Protein AF-A0A067GWJ8-F1 (afdb_monomer_lite)

pLDDT: mean 74.29, std 19.1, range [36.97, 98.12]

Organism: Citrus sinensis (NCBI:txid2711)

Foldseek 3Di:
DDPQLLVCLLVLPQVSNVVVCVVPVCLQCDADPPWRHGSLLSNLLNVSVVNNVVSCVSPVVQQCDAIPVRAGSVLSNQQCDADPVRAHPLLVCVVVVVVVSNLVNVPRPNLVVCCPDPSSVVSVVVSCVVPPVPVVVVSD

Radius of gyration: 17.23 Å; chains: 1; bounding box: 34×27×49 Å

InterPro domains:
  IPR002110 Ankyrin repeat [PF12796] (80-136)
  IPR002110 Ankyrin repeat [SM00248] (35-64)
  IPR002110 Ankyrin repeat [SM00248] (85-115)
  IPR036770 Ankyrin repeat-containing domain superfamily [G3DSA:1.25.40.20] (1-140)
  IPR036770 Ankyrin repeat-containing domain superfamily [SSF48403] (6-136)

Structure (mmCIF, N/CA/C/O backbone):
data_AF-A0A067GWJ8-F1
#
_entry.id   AF-A0A067GWJ8-F1
#
loop_
_atom_site.group_PDB
_atom_site.id
_atom_site.type_symbol
_atom_site.label_atom_id
_atom_site.label_alt_id
_atom_site.label_comp_id
_atom_site.label_asym_id
_atom_site.label_entity_id
_atom_site.label_seq_id
_atom_site.pdbx_PDB_ins_code
_atom_site.Cartn_x
_atom_site.Cartn_y
_atom_site.Cartn_z
_atom_site.occupancy
_atom_site.B_iso_or_equiv
_atom_site.auth_seq_id
_atom_site.auth_comp_id
_atom_site.auth_asym_id
_atom_site.auth_atom_id
_atom_site.pdbx_PDB_model_num
ATOM 1 N N . MET A 1 1 ? -7.1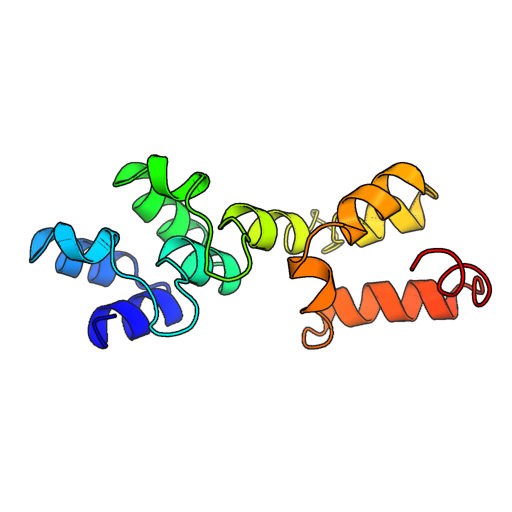13 8.191 12.368 1.00 90.25 1 MET A N 1
ATOM 2 C CA . MET A 1 1 ? -6.511 6.896 12.714 1.00 90.25 1 MET A CA 1
ATOM 3 C C . MET A 1 1 ? -5.953 6.972 14.120 1.00 90.25 1 MET A C 1
ATOM 5 O O . MET A 1 1 ? -5.390 8.004 14.468 1.00 90.25 1 MET A O 1
ATOM 9 N N . ASP A 1 2 ? -6.152 5.915 14.895 1.00 93.19 2 ASP A N 1
ATOM 10 C CA . ASP A 1 2 ? -5.528 5.664 16.186 1.00 93.19 2 ASP A CA 1
ATOM 11 C C . ASP A 1 2 ? -3.999 5.678 16.045 1.00 93.19 2 ASP A C 1
ATOM 13 O O . ASP A 1 2 ? -3.442 5.142 15.084 1.00 93.19 2 ASP A O 1
ATOM 17 N N . GLU A 1 3 ? -3.322 6.337 16.981 1.00 94.25 3 GLU A N 1
ATOM 18 C CA . GLU A 1 3 ? -1.873 6.541 16.925 1.00 94.25 3 GLU A CA 1
ATOM 19 C C . GLU A 1 3 ? -1.096 5.229 17.103 1.00 94.25 3 GLU A C 1
ATOM 21 O O . GLU A 1 3 ? -0.113 4.998 16.398 1.00 94.25 3 GLU A O 1
ATOM 26 N N . ARG A 1 4 ? -1.577 4.325 17.970 1.00 96.38 4 ARG A N 1
ATOM 27 C CA . ARG A 1 4 ? -0.953 3.014 18.207 1.00 96.38 4 ARG A CA 1
ATOM 28 C C . ARG A 1 4 ? -1.093 2.129 16.983 1.00 96.38 4 ARG A C 1
ATOM 30 O O . ARG A 1 4 ? -0.138 1.447 16.611 1.00 96.38 4 ARG A O 1
ATOM 37 N N . LEU A 1 5 ? -2.261 2.159 16.340 1.00 96.38 5 LEU A N 1
ATOM 38 C CA . LEU A 1 5 ? -2.471 1.468 15.073 1.00 96.38 5 LEU A CA 1
ATOM 39 C C . LEU A 1 5 ? -1.511 2.004 14.011 1.00 96.38 5 LEU A C 1
ATOM 41 O O . LEU A 1 5 ? -0.806 1.219 13.387 1.00 96.38 5 LEU A O 1
ATOM 45 N N . PHE A 1 6 ? -1.432 3.325 13.834 1.00 93.94 6 PHE A N 1
ATOM 46 C CA . PHE A 1 6 ? -0.549 3.917 12.830 1.00 93.94 6 PHE A CA 1
ATOM 47 C C . PHE A 1 6 ? 0.923 3.528 13.047 1.00 93.94 6 PHE A C 1
ATOM 49 O O . PHE A 1 6 ? 1.584 3.093 12.105 1.00 93.94 6 PHE A O 1
ATOM 56 N N . GLU A 1 7 ? 1.422 3.610 14.284 1.00 96.12 7 GLU A N 1
ATOM 57 C CA . GLU A 1 7 ? 2.790 3.202 14.628 1.00 96.12 7 GLU A CA 1
ATOM 58 C C . GLU A 1 7 ? 3.032 1.703 14.379 1.00 96.12 7 GLU A C 1
ATOM 60 O O . GLU A 1 7 ? 4.084 1.315 13.868 1.00 96.12 7 GLU A O 1
ATOM 65 N N . THR A 1 8 ? 2.044 0.863 14.690 1.00 97.25 8 THR A N 1
ATOM 66 C CA . THR A 1 8 ? 2.094 -0.588 14.456 1.00 97.25 8 THR A CA 1
ATOM 67 C C . THR A 1 8 ? 2.208 -0.913 12.970 1.00 97.25 8 THR A C 1
ATOM 69 O O . THR A 1 8 ? 3.070 -1.702 12.580 1.00 97.25 8 THR A O 1
ATOM 72 N N . ILE A 1 9 ? 1.390 -0.265 12.131 1.00 94.38 9 ILE A N 1
ATOM 73 C CA . ILE A 1 9 ? 1.439 -0.456 10.677 1.00 94.38 9 ILE A CA 1
ATOM 74 C C . ILE A 1 9 ? 2.764 0.048 10.103 1.00 94.38 9 ILE A C 1
ATOM 76 O O . ILE A 1 9 ? 3.352 -0.614 9.255 1.00 94.38 9 ILE A O 1
ATOM 80 N N . LEU A 1 10 ? 3.264 1.188 10.585 1.00 90.94 10 LEU A N 1
ATOM 81 C CA . LEU A 1 10 ? 4.539 1.748 10.140 1.00 90.94 10 LEU A CA 1
ATOM 82 C C . LEU A 1 10 ? 5.716 0.801 10.429 1.00 90.94 10 LEU A C 1
ATOM 84 O O . LEU A 1 10 ? 6.608 0.657 9.594 1.00 90.94 10 LEU A O 1
ATOM 88 N N . LYS A 1 11 ? 5.703 0.122 11.581 1.00 94.19 11 LYS A N 1
ATOM 89 C CA . LYS A 1 11 ? 6.736 -0.853 11.972 1.00 94.19 11 LYS A CA 1
ATOM 90 C C . LYS A 1 11 ? 6.564 -2.243 11.354 1.00 94.19 11 LYS A C 1
ATOM 92 O O . LYS A 1 11 ? 7.514 -3.017 11.405 1.00 94.19 11 LYS A O 1
ATOM 97 N N . GLY A 1 12 ? 5.388 -2.569 10.819 1.00 94.50 12 GLY A N 1
ATOM 98 C CA . GLY A 1 12 ? 5.088 -3.923 10.343 1.00 94.50 12 GLY A CA 1
ATOM 99 C C . GLY A 1 12 ? 4.873 -4.937 11.470 1.00 94.50 12 GLY A C 1
ATOM 100 O O . GLY A 1 12 ? 5.085 -6.129 11.271 1.00 94.50 12 GLY A O 1
ATOM 101 N N . ASP A 1 13 ? 4.497 -4.485 12.671 1.00 97.69 13 ASP A N 1
ATOM 102 C CA . ASP A 1 13 ? 4.380 -5.342 13.860 1.00 97.69 13 ASP A CA 1
ATOM 103 C C . ASP A 1 13 ? 3.060 -6.134 13.842 1.00 97.69 13 ASP A C 1
ATOM 105 O O . ASP A 1 13 ? 2.022 -5.687 14.337 1.00 97.69 13 ASP A O 1
ATOM 109 N N . VAL A 1 14 ? 3.102 -7.320 13.230 1.00 97.69 14 VAL A N 1
ATOM 110 C CA . VAL A 1 14 ? 1.945 -8.217 13.079 1.00 97.69 14 VAL A CA 1
ATOM 111 C C . VAL A 1 14 ? 1.354 -8.658 14.427 1.00 97.69 14 VAL A C 1
ATOM 113 O O . VAL A 1 14 ? 0.136 -8.541 14.588 1.00 97.69 14 VAL A O 1
ATOM 116 N N . PRO A 1 15 ? 2.141 -9.123 15.422 1.00 98.12 15 PRO A N 1
ATOM 117 C CA . PRO A 1 15 ? 1.586 -9.494 16.723 1.00 98.12 15 PRO A CA 1
ATOM 118 C C . PRO A 1 15 ? 0.829 -8.351 17.401 1.00 98.12 15 PRO A C 1
ATOM 120 O O . PRO A 1 15 ? -0.278 -8.560 17.903 1.00 98.12 15 PRO A O 1
ATOM 123 N N . ASN A 1 16 ? 1.392 -7.140 17.401 1.00 97.88 16 ASN A N 1
ATOM 124 C CA . ASN A 1 16 ? 0.724 -6.000 18.016 1.00 97.88 16 ASN A CA 1
ATOM 125 C C . ASN A 1 16 ? -0.526 -5.577 17.229 1.00 97.88 16 ASN A C 1
ATOM 127 O O . ASN A 1 16 ? -1.542 -5.243 17.833 1.00 97.88 16 ASN A O 1
ATOM 131 N N . PHE A 1 17 ? -0.493 -5.662 15.895 1.00 97.88 17 PHE A N 1
ATOM 132 C CA . PHE A 1 17 ? -1.663 -5.408 15.052 1.00 97.88 17 PHE A CA 1
ATOM 133 C C . PHE A 1 17 ? -2.825 -6.343 15.397 1.00 97.88 17 PHE A C 1
ATOM 135 O O . PHE A 1 17 ? -3.941 -5.877 15.620 1.00 97.88 17 PHE A O 1
ATOM 142 N N . LEU A 1 18 ? -2.561 -7.647 15.504 1.00 97.56 18 LEU A N 1
ATOM 143 C CA . LEU A 1 18 ? -3.581 -8.637 15.852 1.00 97.56 18 LEU A CA 1
ATOM 144 C C . LEU A 1 18 ? -4.144 -8.410 17.261 1.00 97.56 18 LEU A C 1
ATOM 146 O O . LEU A 1 18 ? -5.350 -8.549 17.458 1.00 97.56 18 LEU A O 1
ATOM 150 N N . ASN A 1 19 ? -3.304 -8.013 18.223 1.00 97.62 19 ASN A N 1
ATOM 151 C CA . ASN A 1 19 ? -3.769 -7.655 19.564 1.00 97.62 19 ASN A CA 1
ATOM 152 C C . ASN A 1 19 ? -4.717 -6.451 19.530 1.00 97.62 19 ASN A C 1
ATOM 154 O O . ASN A 1 19 ? -5.789 -6.509 20.127 1.00 97.62 19 ASN A O 1
ATOM 158 N N . LEU A 1 20 ? -4.365 -5.391 18.796 1.00 97.44 20 LEU A N 1
ATOM 159 C CA . LEU A 1 20 ? -5.215 -4.206 18.671 1.00 97.44 20 LEU A CA 1
ATOM 160 C C . LEU A 1 20 ? -6.555 -4.536 17.993 1.00 97.44 20 LEU A C 1
ATOM 162 O O . LEU A 1 20 ? -7.597 -4.075 18.447 1.00 97.44 20 LEU A O 1
ATOM 166 N N . VAL A 1 21 ? -6.551 -5.368 16.946 1.00 96.31 21 VAL A N 1
ATOM 167 C CA . VAL A 1 21 ? -7.788 -5.830 16.289 1.00 96.31 21 VAL A CA 1
ATOM 168 C C . VAL A 1 21 ? -8.646 -6.667 17.235 1.00 96.31 21 VAL A C 1
ATOM 170 O O . VAL A 1 21 ? -9.868 -6.558 17.221 1.00 96.31 21 VAL A O 1
ATOM 173 N N . HIS A 1 22 ? -8.024 -7.515 18.055 1.00 96.06 22 HIS A N 1
ATOM 174 C CA . HIS A 1 22 ? -8.746 -8.302 19.048 1.00 96.06 22 HIS A CA 1
ATOM 175 C C . HIS A 1 22 ? -9.377 -7.413 20.135 1.00 96.06 22 HIS A C 1
ATOM 177 O O . HIS A 1 22 ? -10.443 -7.743 20.654 1.00 96.06 22 HIS A O 1
ATOM 183 N N . GLU A 1 23 ? -8.732 -6.303 20.503 1.00 96.50 23 GLU A N 1
ATOM 184 C CA . GLU A 1 23 ? -9.300 -5.306 21.420 1.00 96.50 23 GLU A CA 1
ATOM 185 C C . GLU A 1 23 ? -10.483 -4.555 20.793 1.00 96.50 23 GLU A C 1
ATOM 187 O O . GLU A 1 23 ? -11.500 -4.353 21.460 1.00 96.50 23 GLU A O 1
ATOM 192 N N . ASP A 1 24 ? -10.364 -4.165 19.522 1.00 96.00 24 ASP A N 1
ATOM 193 C CA . ASP A 1 24 ? -11.416 -3.493 18.762 1.00 96.00 24 ASP A CA 1
ATOM 194 C C . ASP A 1 24 ? -11.327 -3.833 17.263 1.00 96.00 24 ASP A C 1
ATOM 196 O O . ASP A 1 24 ? -10.460 -3.363 16.526 1.00 96.00 24 ASP A O 1
ATOM 200 N N . GLU A 1 25 ? -12.276 -4.627 16.772 1.00 93.56 25 GLU A N 1
ATOM 201 C CA . GLU A 1 25 ? -12.317 -5.049 15.369 1.00 93.56 25 GLU A CA 1
ATOM 202 C C . GLU A 1 25 ? -12.563 -3.863 14.413 1.00 93.56 25 GLU A C 1
ATOM 204 O O . GLU A 1 25 ? -12.142 -3.876 13.251 1.00 93.56 25 GLU A O 1
ATOM 209 N N . ALA A 1 26 ? -13.201 -2.787 14.894 1.00 93.81 26 ALA A N 1
ATOM 210 C CA . ALA A 1 26 ? -13.515 -1.622 14.073 1.00 93.81 26 ALA A CA 1
ATOM 211 C C . ALA A 1 26 ? -12.261 -0.845 13.644 1.00 93.81 26 ALA A C 1
ATOM 213 O O . ALA A 1 26 ? -12.324 -0.082 12.670 1.00 93.81 26 ALA A O 1
ATOM 214 N N . ILE A 1 27 ? -11.110 -1.057 14.301 1.00 94.62 27 ILE A N 1
ATOM 215 C CA . ILE A 1 27 ? -9.872 -0.348 13.960 1.00 94.62 27 ILE A CA 1
ATOM 216 C C . ILE A 1 27 ? -9.393 -0.656 12.539 1.00 94.62 27 ILE A C 1
ATOM 218 O O . ILE A 1 27 ? -8.764 0.195 11.912 1.00 94.62 27 ILE A O 1
ATOM 222 N N . ILE A 1 28 ? -9.737 -1.835 12.003 1.00 93.62 28 ILE A N 1
ATOM 223 C CA . ILE A 1 28 ? -9.364 -2.268 10.647 1.00 93.62 28 ILE A CA 1
ATOM 224 C C . ILE A 1 28 ? -9.862 -1.276 9.591 1.00 93.62 28 ILE A C 1
ATOM 226 O O . ILE A 1 28 ? -9.199 -1.032 8.583 1.00 93.62 28 ILE A O 1
ATOM 230 N N . LYS A 1 29 ? -11.031 -0.672 9.829 1.00 93.19 29 LYS A N 1
ATOM 231 C CA . LYS A 1 29 ? -11.683 0.248 8.888 1.00 93.19 29 LYS A CA 1
ATOM 232 C C . LYS A 1 29 ? -11.198 1.688 9.026 1.00 93.19 29 LYS A C 1
ATOM 234 O O . LYS A 1 29 ? -11.691 2.567 8.319 1.00 93.19 29 LYS A O 1
ATOM 239 N N . GLN A 1 30 ? -10.259 1.957 9.930 1.00 94.19 30 GLN A N 1
ATOM 240 C CA . GLN A 1 30 ? -9.745 3.303 10.106 1.00 94.19 30 GLN A CA 1
ATOM 241 C C . GLN A 1 30 ? -8.900 3.744 8.915 1.00 94.19 30 GLN A C 1
ATOM 243 O O . GLN A 1 30 ? -8.133 2.984 8.321 1.00 94.19 30 GLN A O 1
ATOM 248 N N . THR A 1 31 ? -9.009 5.033 8.619 1.00 94.06 31 THR A N 1
ATOM 249 C CA . THR A 1 31 ? -8.231 5.694 7.583 1.00 94.06 31 THR A CA 1
ATOM 250 C C . THR A 1 31 ? -7.427 6.854 8.158 1.00 94.06 31 THR A C 1
ATOM 252 O O . THR A 1 31 ? -7.709 7.391 9.244 1.00 94.06 31 THR A O 1
ATOM 255 N N . VAL A 1 32 ? -6.369 7.221 7.441 1.00 90.12 32 VAL A N 1
ATOM 256 C CA . VAL A 1 32 ? -5.559 8.396 7.756 1.00 90.12 32 VAL A CA 1
ATOM 257 C C . VAL A 1 32 ? -6.359 9.657 7.403 1.00 90.12 32 VAL A C 1
ATOM 259 O O . VAL A 1 32 ? -6.759 9.812 6.245 1.00 90.12 32 VAL A O 1
ATOM 262 N N . PRO A 1 33 ? -6.576 10.584 8.356 1.00 88.38 33 PRO A N 1
ATOM 263 C CA . PRO A 1 33 ? -7.286 11.830 8.087 1.00 88.38 33 PRO A CA 1
ATOM 264 C C . PRO A 1 33 ? -6.638 12.625 6.945 1.00 88.38 33 PRO A C 1
ATOM 266 O O . PRO A 1 33 ? -5.418 12.761 6.893 1.00 88.38 33 PRO A O 1
ATOM 269 N N . GLY A 1 34 ? -7.457 13.145 6.030 1.00 88.69 34 GLY A N 1
ATOM 270 C CA . GLY A 1 34 ? -7.022 14.003 4.920 1.00 88.69 34 GLY A CA 1
ATOM 271 C C . GLY A 1 34 ? -6.428 13.286 3.702 1.00 88.69 34 GLY A C 1
ATOM 272 O O . GLY A 1 34 ? -6.155 13.948 2.707 1.00 88.69 34 GLY A O 1
ATOM 273 N N . SER A 1 35 ? -6.209 11.970 3.767 1.00 85.38 35 SER A N 1
ATOM 274 C CA . SER A 1 35 ? -5.862 11.169 2.579 1.00 85.38 35 SER A CA 1
ATOM 275 C C . SER A 1 35 ? -6.780 9.974 2.358 1.00 85.38 35 SER A C 1
ATOM 277 O O . SER A 1 35 ? -6.734 9.366 1.293 1.00 85.38 35 SER A O 1
ATOM 279 N N . SER A 1 36 ? -7.551 9.583 3.373 1.00 91.12 36 SER A N 1
ATOM 280 C CA . SER A 1 36 ? -8.326 8.343 3.407 1.00 91.12 36 SER A CA 1
ATOM 281 C C . SER A 1 36 ? -7.501 7.079 3.126 1.00 91.12 36 SER A C 1
ATOM 283 O O . SER A 1 36 ? -8.063 6.039 2.791 1.00 91.12 36 SER A O 1
ATOM 285 N N . ASN A 1 37 ? -6.173 7.120 3.314 1.00 87.69 37 ASN A N 1
ATOM 286 C CA . ASN A 1 37 ? -5.340 5.920 3.223 1.00 87.69 37 ASN A CA 1
ATOM 287 C C . ASN A 1 37 ? -5.791 4.911 4.279 1.00 87.69 37 ASN A C 1
ATOM 289 O O . ASN A 1 37 ? -5.780 5.198 5.478 1.00 87.69 37 ASN A O 1
ATOM 293 N N . THR A 1 38 ? -6.183 3.731 3.817 1.00 93.38 38 THR A N 1
ATOM 294 C CA . THR A 1 38 ? -6.500 2.589 4.678 1.00 93.38 38 THR A CA 1
ATOM 295 C C . THR A 1 38 ? -5.223 1.982 5.263 1.00 93.38 38 THR A C 1
ATOM 297 O O . THR A 1 38 ? -4.122 2.217 4.758 1.00 93.38 38 THR A O 1
ATOM 300 N N . ILE A 1 39 ? -5.352 1.136 6.287 1.00 94.38 39 ILE A N 1
ATOM 301 C CA . ILE A 1 39 ? -4.201 0.389 6.821 1.00 94.38 39 ILE A CA 1
ATOM 302 C C . ILE A 1 39 ? -3.523 -0.500 5.767 1.00 94.38 39 ILE A C 1
ATOM 304 O O . ILE A 1 39 ? -2.311 -0.679 5.820 1.00 94.38 39 ILE A O 1
ATOM 308 N N . LEU A 1 40 ? -4.269 -0.982 4.764 1.00 90.88 40 LEU A N 1
ATOM 309 C CA . LEU A 1 40 ? -3.707 -1.777 3.674 1.00 90.88 40 LEU A CA 1
ATOM 310 C C . LEU A 1 40 ? -2.869 -0.922 2.712 1.00 90.88 40 LEU A C 1
ATOM 312 O O . LEU A 1 40 ? -1.832 -1.391 2.248 1.00 90.88 40 LEU A O 1
ATOM 316 N N . HIS A 1 41 ? -3.258 0.335 2.453 1.00 87.19 41 HIS A N 1
ATOM 317 C CA . HIS A 1 41 ? -2.414 1.270 1.694 1.00 87.19 41 HIS A CA 1
ATOM 318 C C . HIS A 1 41 ? -1.069 1.475 2.392 1.00 87.19 41 HIS A C 1
ATOM 320 O O . HIS A 1 41 ? -0.026 1.458 1.746 1.00 87.19 41 HIS A O 1
ATOM 326 N N . LEU A 1 42 ? -1.094 1.664 3.715 1.00 87.88 42 LEU A N 1
ATOM 327 C CA . LEU A 1 42 ? 0.110 1.885 4.511 1.00 87.88 42 LEU A CA 1
ATOM 328 C C . LEU A 1 42 ? 0.986 0.628 4.575 1.00 87.88 42 LEU A C 1
ATOM 330 O O . LEU A 1 42 ? 2.173 0.718 4.283 1.00 87.88 42 LEU A O 1
ATOM 334 N N . ALA A 1 43 ? 0.412 -0.540 4.883 1.00 89.00 43 ALA A N 1
ATOM 335 C CA . ALA A 1 43 ? 1.151 -1.804 4.917 1.00 89.00 43 ALA A CA 1
ATOM 336 C C . ALA A 1 43 ? 1.795 -2.129 3.558 1.00 89.00 43 ALA A C 1
ATOM 338 O O . ALA A 1 43 ? 2.949 -2.540 3.513 1.00 89.00 43 ALA A O 1
ATOM 339 N N . SER A 1 44 ? 1.082 -1.865 2.455 1.00 81.75 44 SER A N 1
ATOM 340 C CA . SER A 1 44 ? 1.618 -2.036 1.096 1.00 81.75 44 SER A CA 1
ATOM 341 C C . SER A 1 44 ? 2.742 -1.044 0.796 1.00 81.75 44 SER A C 1
ATOM 343 O O . SER A 1 44 ? 3.768 -1.430 0.249 1.00 81.75 44 SER A O 1
ATOM 345 N N . ARG A 1 45 ? 2.574 0.230 1.175 1.00 80.25 45 ARG A N 1
ATOM 346 C CA . ARG A 1 45 ? 3.581 1.286 0.975 1.00 80.25 45 ARG A CA 1
ATOM 347 C C . ARG A 1 45 ? 4.876 1.022 1.737 1.00 80.25 45 ARG A C 1
ATOM 349 O O . ARG A 1 45 ? 5.936 1.400 1.262 1.00 80.25 45 ARG A O 1
ATOM 356 N N . TYR A 1 46 ? 4.778 0.433 2.922 1.00 78.75 46 TYR A N 1
ATOM 357 C CA . TYR A 1 46 ? 5.934 0.109 3.755 1.00 78.75 46 TYR A CA 1
ATOM 358 C C . TYR A 1 46 ? 6.449 -1.321 3.540 1.00 78.75 46 TYR A C 1
ATOM 360 O O . TYR A 1 46 ? 7.280 -1.778 4.316 1.00 78.75 46 TYR A O 1
ATOM 368 N N . GLU A 1 47 ? 5.973 -2.013 2.497 1.00 81.31 47 GLU A N 1
ATOM 369 C CA . GLU A 1 47 ? 6.432 -3.352 2.093 1.00 81.31 47 GLU A CA 1
ATOM 370 C C . GLU A 1 47 ? 6.272 -4.435 3.177 1.00 81.31 47 GLU A C 1
ATOM 372 O O . GLU A 1 47 ? 6.983 -5.441 3.200 1.00 81.31 47 GLU A O 1
ATOM 377 N N . HIS A 1 48 ? 5.291 -4.276 4.065 1.00 85.62 48 HIS A N 1
ATOM 378 C CA . HIS A 1 48 ? 5.008 -5.248 5.120 1.00 85.62 48 HIS A CA 1
ATOM 379 C C . HIS A 1 48 ? 4.090 -6.353 4.594 1.00 85.62 48 HIS A C 1
ATOM 381 O O . HIS A 1 48 ? 2.895 -6.370 4.889 1.00 85.62 48 HIS A O 1
ATOM 387 N N . GLU A 1 49 ? 4.643 -7.269 3.792 1.00 83.38 49 GLU A N 1
ATOM 388 C CA . GLU A 1 49 ? 3.895 -8.355 3.131 1.00 83.38 49 GLU A CA 1
ATOM 389 C C . GLU A 1 49 ? 3.066 -9.185 4.116 1.00 83.38 49 GLU A C 1
ATOM 391 O O . GLU A 1 49 ? 1.868 -9.374 3.915 1.00 83.38 49 GLU A O 1
ATOM 396 N N . GLU A 1 50 ? 3.684 -9.654 5.200 1.00 89.12 50 GLU A N 1
ATOM 397 C CA . GLU A 1 50 ? 3.007 -10.490 6.194 1.00 89.12 50 GLU A CA 1
ATOM 398 C C . GLU A 1 50 ? 1.824 -9.751 6.829 1.00 89.12 50 GLU A C 1
ATOM 400 O O . GLU A 1 50 ? 0.715 -10.279 6.900 1.00 89.12 50 GLU A O 1
ATOM 405 N N . LEU A 1 51 ? 2.029 -8.487 7.204 1.00 93.38 51 LEU A N 1
ATOM 406 C CA . LEU A 1 51 ? 0.981 -7.639 7.759 1.00 93.38 51 LEU A CA 1
ATOM 407 C C . LEU A 1 51 ? -0.142 -7.384 6.752 1.00 93.38 51 LEU A C 1
ATOM 409 O O . LEU A 1 51 ? -1.315 -7.465 7.110 1.00 93.38 51 LEU A O 1
ATOM 413 N N . ALA A 1 52 ? 0.192 -7.102 5.492 1.00 89.56 52 ALA A N 1
ATOM 414 C CA . ALA A 1 52 ? -0.794 -6.915 4.435 1.00 89.56 52 ALA A CA 1
ATOM 415 C C . ALA A 1 52 ? -1.641 -8.182 4.235 1.00 89.56 52 ALA A C 1
ATOM 417 O O . ALA A 1 52 ? -2.864 -8.092 4.115 1.00 89.56 52 ALA A O 1
ATOM 418 N N . LEU A 1 53 ? -1.019 -9.365 4.265 1.00 87.69 53 LEU A N 1
ATOM 419 C CA . LEU A 1 53 ? -1.728 -10.642 4.189 1.00 87.69 53 LEU A CA 1
ATOM 420 C C . LEU A 1 53 ? -2.647 -10.863 5.395 1.00 87.69 53 LEU A C 1
ATOM 422 O O . LEU A 1 53 ? -3.777 -11.312 5.205 1.00 87.69 53 LEU A O 1
ATOM 426 N N . GLU A 1 54 ? -2.217 -10.528 6.613 1.00 94.94 54 GLU A N 1
ATOM 427 C CA . GLU A 1 54 ? -3.081 -10.615 7.798 1.00 94.94 54 GLU A CA 1
ATOM 428 C C . GLU A 1 54 ? -4.265 -9.642 7.728 1.00 94.94 54 GLU A C 1
ATOM 430 O O . GLU A 1 54 ? -5.404 -10.038 7.981 1.00 94.94 54 GLU A O 1
ATOM 435 N N . ILE A 1 55 ? -4.043 -8.399 7.288 1.00 93.12 55 ILE A N 1
ATOM 436 C CA . ILE A 1 55 ? -5.123 -7.426 7.053 1.00 93.12 55 ILE A CA 1
ATOM 437 C C . ILE A 1 55 ? -6.142 -7.986 6.052 1.00 93.12 55 ILE A C 1
ATOM 439 O O . ILE A 1 55 ? -7.348 -7.894 6.278 1.00 93.12 55 ILE A O 1
ATOM 443 N N . LEU A 1 56 ? -5.675 -8.604 4.966 1.00 89.88 56 LEU A N 1
ATOM 444 C CA . LEU A 1 56 ? -6.538 -9.176 3.931 1.00 89.88 56 LEU A CA 1
ATOM 445 C C . LEU A 1 56 ? -7.308 -10.411 4.386 1.00 89.88 56 LEU A C 1
ATOM 447 O O . LEU A 1 56 ? -8.443 -10.601 3.955 1.00 89.88 56 LEU A O 1
ATOM 451 N N . LYS A 1 57 ? -6.722 -11.243 5.252 1.00 92.12 57 LYS A N 1
ATOM 452 C CA . LYS A 1 57 ? -7.442 -12.371 5.862 1.00 92.12 57 LYS A CA 1
ATOM 453 C C . LYS A 1 57 ? -8.621 -11.886 6.699 1.00 92.12 57 LYS A C 1
ATOM 455 O O . LYS A 1 57 ? -9.659 -12.542 6.709 1.00 92.12 57 LYS A O 1
ATOM 460 N N . LEU A 1 58 ? -8.453 -10.758 7.386 1.00 94.12 58 LEU A N 1
ATOM 461 C CA . LEU A 1 58 ? -9.479 -10.174 8.245 1.00 94.12 58 LEU A CA 1
ATOM 462 C C . LEU A 1 58 ? -10.516 -9.362 7.455 1.00 94.12 58 LEU A C 1
ATOM 464 O O . LEU A 1 58 ? -11.685 -9.357 7.825 1.00 94.12 58 LEU A O 1
ATOM 468 N N . CYS A 1 59 ? -10.108 -8.680 6.380 1.00 91.62 59 CYS A N 1
ATOM 469 C CA . CYS A 1 59 ? -10.970 -7.750 5.643 1.00 91.62 59 CYS A CA 1
ATOM 470 C C . CYS A 1 59 ? -10.619 -7.697 4.138 1.00 91.62 59 CYS A C 1
ATOM 472 O O . CYS A 1 59 ? -9.969 -6.750 3.672 1.00 91.62 59 CYS A O 1
ATOM 474 N N . PRO A 1 60 ? -11.030 -8.707 3.345 1.00 88.00 60 PRO A N 1
ATOM 475 C CA . PRO A 1 60 ? -10.696 -8.800 1.922 1.00 88.00 60 PRO A CA 1
ATOM 476 C C . PRO A 1 60 ? -11.228 -7.633 1.079 1.00 88.00 60 PRO A C 1
ATOM 478 O O . PRO A 1 60 ? -10.614 -7.254 0.079 1.00 88.00 60 PRO A O 1
ATOM 481 N N . GLU A 1 61 ? -12.363 -7.042 1.466 1.00 87.44 61 GLU A N 1
ATOM 482 C CA . GLU A 1 61 ? -12.992 -5.928 0.749 1.00 87.44 61 GLU A CA 1
ATOM 483 C C . GLU A 1 61 ? -12.107 -4.677 0.671 1.00 87.44 61 GLU A C 1
ATOM 485 O O . GLU A 1 61 ? -12.294 -3.842 -0.218 1.00 87.44 61 GLU A O 1
ATOM 490 N N . MET A 1 62 ? -11.102 -4.559 1.547 1.00 85.12 62 MET A N 1
ATOM 491 C CA . MET A 1 62 ? -10.166 -3.437 1.542 1.00 85.12 62 MET A CA 1
ATOM 492 C C . MET A 1 62 ? -9.332 -3.353 0.266 1.00 85.12 62 MET A C 1
ATOM 494 O O . MET A 1 62 ? -8.860 -2.264 -0.048 1.00 85.12 62 MET A O 1
ATOM 498 N N . LEU A 1 63 ? -9.185 -4.445 -0.493 1.00 79.69 63 LEU A N 1
ATOM 499 C CA . LEU A 1 63 ? -8.482 -4.445 -1.783 1.00 79.69 63 LEU A CA 1
ATOM 500 C C . LEU A 1 63 ? -9.060 -3.441 -2.776 1.00 79.69 63 LEU A C 1
ATOM 502 O O . LEU A 1 63 ? -8.319 -2.843 -3.547 1.00 79.69 63 LEU A O 1
ATOM 506 N N . ALA A 1 64 ? -10.380 -3.270 -2.761 1.00 81.31 64 ALA A N 1
ATOM 507 C CA . ALA A 1 64 ? -11.083 -2.404 -3.696 1.00 81.31 64 ALA A CA 1
ATOM 508 C C . ALA A 1 64 ? -11.394 -1.023 -3.105 1.00 81.31 64 ALA A C 1
ATOM 510 O O . ALA A 1 64 ? -12.076 -0.238 -3.756 1.00 81.31 64 ALA A O 1
ATOM 511 N N . ALA A 1 65 ? -10.953 -0.732 -1.877 1.00 84.56 65 ALA A N 1
ATOM 512 C CA . ALA A 1 65 ? -11.284 0.508 -1.186 1.00 84.56 65 ALA A CA 1
ATOM 513 C C . ALA A 1 65 ? -10.368 1.649 -1.661 1.00 84.56 65 ALA A C 1
ATOM 515 O O . ALA A 1 65 ? -9.181 1.623 -1.330 1.00 84.56 65 ALA A O 1
ATOM 516 N N . PRO A 1 66 ? -10.881 2.652 -2.400 1.00 84.19 66 PRO A N 1
ATOM 517 C CA . PRO A 1 66 ? -10.059 3.758 -2.861 1.00 84.19 66 PRO A CA 1
ATOM 518 C C . PRO A 1 66 ? -9.781 4.770 -1.740 1.00 84.19 66 PRO A C 1
ATOM 520 O O . PRO A 1 66 ? -10.615 4.972 -0.853 1.00 84.19 66 PRO A O 1
ATOM 523 N N . ASN A 1 67 ? -8.634 5.444 -1.809 1.00 82.00 67 ASN A N 1
ATOM 524 C CA . ASN A 1 67 ? -8.337 6.630 -1.001 1.00 82.00 67 ASN A CA 1
ATOM 525 C C . ASN A 1 67 ? -8.887 7.925 -1.656 1.00 82.00 67 ASN A C 1
ATOM 527 O O . ASN A 1 67 ? -9.549 7.876 -2.694 1.00 82.00 67 ASN A O 1
ATOM 531 N N . ASP A 1 68 ? -8.590 9.104 -1.089 1.00 83.94 68 ASP A N 1
ATOM 532 C CA . ASP A 1 68 ? -9.080 10.396 -1.621 1.00 83.94 68 ASP A CA 1
ATOM 533 C C . ASP A 1 68 ? -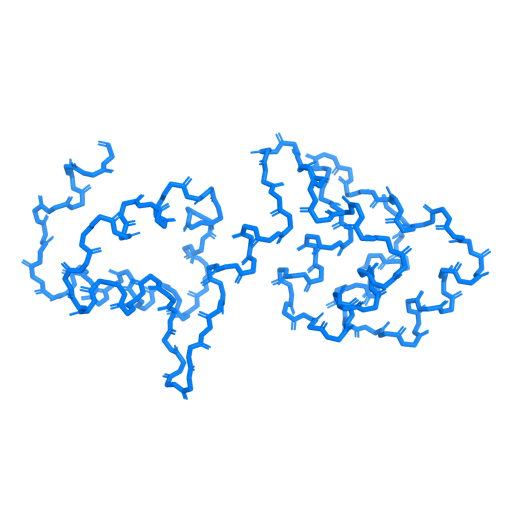8.525 10.731 -3.021 1.00 83.94 68 ASP A C 1
ATOM 535 O O . ASP A 1 68 ? -9.070 11.580 -3.728 1.00 83.94 68 ASP A O 1
ATOM 539 N N . LYS A 1 69 ? -7.440 10.067 -3.436 1.00 78.31 69 LYS A N 1
ATOM 540 C CA . LYS A 1 69 ? -6.850 10.165 -4.778 1.00 78.31 69 LYS A CA 1
ATOM 541 C C . LYS A 1 69 ? -7.383 9.105 -5.744 1.00 78.31 69 LYS A C 1
ATOM 543 O O . LYS A 1 69 ? -6.890 9.022 -6.866 1.00 78.31 69 LYS A O 1
ATOM 548 N N . PHE A 1 70 ? -8.374 8.316 -5.331 1.00 78.69 70 PHE A N 1
ATOM 549 C CA . PHE A 1 70 ? -8.894 7.164 -6.070 1.00 78.69 70 PHE A CA 1
ATOM 550 C C . PHE A 1 70 ? -7.869 6.040 -6.293 1.00 78.69 70 PHE A C 1
ATOM 552 O O . PHE A 1 70 ? -8.080 5.184 -7.149 1.00 78.69 70 PHE A O 1
ATOM 559 N N . GLU A 1 71 ? -6.780 6.019 -5.522 1.00 75.75 71 GLU A N 1
ATOM 560 C CA . GLU A 1 71 ? -5.810 4.922 -5.534 1.00 75.75 71 GLU A CA 1
ATOM 561 C C . GLU A 1 71 ? -6.372 3.752 -4.731 1.00 75.75 71 GLU A C 1
ATOM 563 O O . GLU A 1 71 ? -6.936 3.957 -3.655 1.00 75.75 71 GLU A O 1
ATOM 568 N N . THR A 1 72 ? -6.202 2.534 -5.236 1.00 81.88 72 THR A N 1
ATOM 569 C CA . THR A 1 72 ? -6.445 1.304 -4.476 1.00 81.88 72 THR A CA 1
ATOM 570 C C . THR A 1 72 ? -5.155 0.839 -3.790 1.00 81.88 72 THR A C 1
ATOM 572 O O . THR A 1 72 ? -4.057 1.115 -4.288 1.00 81.88 72 THR A O 1
ATOM 575 N N . PRO A 1 73 ? -5.223 0.078 -2.679 1.00 76.06 73 PRO A N 1
ATOM 576 C CA . PRO A 1 73 ? -4.022 -0.400 -1.992 1.00 76.06 73 PRO A CA 1
ATOM 577 C C . PRO A 1 73 ? -3.079 -1.209 -2.892 1.00 76.06 73 PRO A C 1
ATOM 579 O O . PRO A 1 73 ? -1.859 -1.138 -2.746 1.00 76.06 73 PRO A O 1
ATOM 582 N N . THR A 1 74 ? -3.635 -1.938 -3.864 1.00 69.44 74 THR A N 1
ATOM 583 C CA . THR A 1 74 ? -2.876 -2.723 -4.843 1.00 69.44 74 THR A CA 1
ATOM 584 C C . THR A 1 74 ? -2.122 -1.873 -5.859 1.00 69.44 74 THR A C 1
ATOM 586 O O . THR A 1 74 ? -1.082 -2.316 -6.342 1.00 69.44 74 THR A O 1
ATOM 589 N N . ASP A 1 75 ? -2.573 -0.650 -6.151 1.00 67.38 75 ASP A N 1
ATOM 590 C CA . ASP A 1 75 ? -1.883 0.235 -7.101 1.00 67.38 75 ASP A CA 1
ATOM 591 C C . ASP A 1 75 ? -0.491 0.629 -6.591 1.00 67.38 75 ASP A C 1
ATOM 593 O O . ASP A 1 75 ? 0.436 0.826 -7.379 1.00 67.38 75 ASP A O 1
ATOM 597 N N . SER A 1 76 ? -0.315 0.695 -5.266 1.00 59.53 76 SER A N 1
ATOM 598 C CA . SER A 1 76 ? 0.998 0.881 -4.641 1.00 59.53 76 SER A CA 1
ATOM 599 C C . SER A 1 76 ? 1.843 -0.393 -4.722 1.00 59.53 76 SER A C 1
ATOM 601 O O . SER A 1 76 ? 3.036 -0.321 -4.977 1.00 59.53 76 SER A O 1
ATOM 603 N N . TRP A 1 77 ? 1.252 -1.575 -4.542 1.00 60.12 77 TRP A N 1
ATOM 604 C CA . TRP A 1 77 ? 1.995 -2.841 -4.572 1.00 60.12 77 TRP A CA 1
ATOM 605 C C . TRP A 1 77 ? 2.569 -3.154 -5.961 1.00 60.12 77 TRP A C 1
ATOM 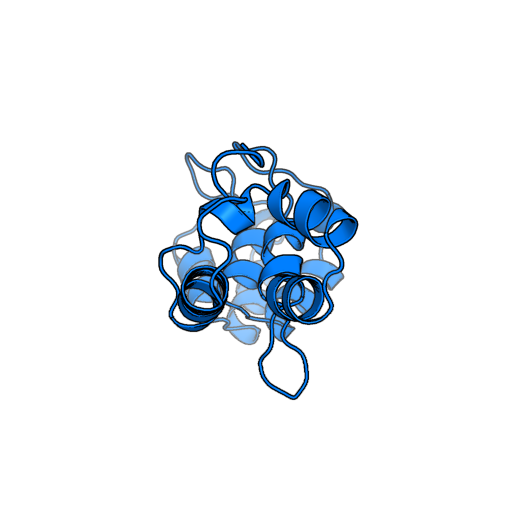607 O O . TRP A 1 77 ? 3.727 -3.545 -6.088 1.00 60.12 77 TRP A O 1
ATOM 617 N N . VAL A 1 78 ? 1.778 -2.949 -7.021 1.00 57.03 78 VAL A N 1
ATOM 618 C CA . VAL A 1 78 ? 2.149 -3.293 -8.409 1.00 57.03 78 VAL A CA 1
ATOM 619 C C . VAL A 1 78 ? 3.437 -2.596 -8.859 1.00 57.03 78 VAL A C 1
ATOM 621 O O . VAL A 1 78 ? 4.236 -3.189 -9.585 1.00 57.03 78 VAL A O 1
ATOM 624 N N . VAL A 1 79 ? 3.665 -1.361 -8.412 1.00 56.72 79 VAL A N 1
ATOM 625 C CA . VAL A 1 79 ? 4.849 -0.576 -8.790 1.00 56.72 79 VAL A CA 1
ATOM 626 C C . VAL A 1 79 ? 6.112 -0.991 -8.028 1.00 56.72 79 VAL A C 1
ATOM 628 O O . VAL A 1 79 ? 7.203 -0.916 -8.594 1.00 56.72 79 VAL A O 1
ATOM 631 N N . HIS A 1 80 ? 5.971 -1.492 -6.795 1.00 55.03 80 HIS A N 1
ATOM 632 C CA . HIS A 1 80 ? 7.083 -1.960 -5.954 1.00 55.03 80 HIS A CA 1
ATOM 633 C C . HIS A 1 80 ? 7.438 -3.437 -6.168 1.00 55.03 80 HIS A C 1
ATOM 635 O O . HIS A 1 80 ? 8.468 -3.895 -5.678 1.00 55.03 80 HIS A O 1
ATOM 641 N N . MET A 1 81 ? 6.642 -4.197 -6.927 1.00 59.62 81 MET A N 1
ATOM 642 C CA . MET A 1 81 ? 6.989 -5.580 -7.257 1.00 59.62 81 MET A CA 1
ATOM 643 C C . MET A 1 81 ? 8.296 -5.640 -8.049 1.00 59.62 81 MET A C 1
ATOM 645 O O . MET A 1 81 ? 8.354 -5.268 -9.225 1.00 59.62 81 MET A O 1
ATOM 649 N N . MET A 1 82 ? 9.332 -6.175 -7.402 1.00 62.66 82 MET A N 1
ATOM 650 C CA . MET A 1 82 ? 10.617 -6.452 -8.023 1.00 62.66 82 MET A CA 1
ATOM 651 C C . MET A 1 82 ? 10.765 -7.939 -8.339 1.00 62.66 82 MET A C 1
ATOM 653 O O . MET A 1 82 ? 10.337 -8.812 -7.582 1.00 62.66 82 MET A O 1
ATOM 657 N N . ASN A 1 83 ? 11.402 -8.256 -9.461 1.00 58.94 83 ASN A N 1
ATOM 658 C CA . ASN A 1 83 ? 11.787 -9.632 -9.751 1.00 58.94 83 ASN A CA 1
ATOM 659 C C . ASN A 1 83 ? 13.029 -10.052 -8.929 1.00 58.94 83 ASN A C 1
ATOM 661 O O . ASN A 1 83 ? 13.582 -9.285 -8.142 1.00 58.94 83 ASN A O 1
ATOM 665 N N . ARG A 1 84 ? 13.526 -11.280 -9.137 1.00 65.50 84 ARG A N 1
ATOM 666 C CA . ARG A 1 84 ? 14.725 -11.799 -8.438 1.00 65.50 84 ARG A CA 1
ATOM 667 C C . ARG A 1 84 ? 16.004 -10.982 -8.670 1.00 65.50 84 ARG A C 1
ATOM 669 O O . ARG A 1 84 ? 16.951 -11.128 -7.904 1.00 65.50 84 ARG A O 1
ATOM 676 N N . ASN A 1 85 ? 16.022 -10.136 -9.694 1.00 57.34 85 ASN A N 1
ATOM 677 C CA . ASN A 1 85 ? 17.121 -9.234 -10.022 1.00 57.34 85 ASN A CA 1
ATOM 678 C C . ASN A 1 85 ? 16.916 -7.827 -9.437 1.00 57.34 85 ASN A C 1
ATOM 680 O O . ASN A 1 85 ? 17.688 -6.930 -9.759 1.00 57.34 85 ASN A O 1
ATOM 684 N N . LYS A 1 86 ? 15.905 -7.630 -8.578 1.00 62.03 86 LYS A N 1
ATOM 685 C CA . LYS A 1 86 ? 15.507 -6.326 -8.025 1.00 62.03 86 LYS A CA 1
ATOM 686 C C . LYS A 1 86 ? 15.015 -5.328 -9.086 1.00 62.03 86 LYS A C 1
ATOM 688 O O . LYS A 1 86 ? 15.152 -4.122 -8.925 1.00 62.03 86 LYS A O 1
ATOM 693 N N . GLU A 1 87 ? 14.444 -5.826 -10.180 1.00 63.94 87 GLU A N 1
ATOM 694 C CA . GLU A 1 87 ? 13.919 -4.992 -11.265 1.00 63.94 87 GLU A CA 1
ATOM 695 C C . GLU A 1 87 ? 12.404 -4.828 -11.126 1.00 63.94 87 GLU A C 1
ATOM 697 O O . GLU A 1 87 ? 11.694 -5.831 -11.011 1.00 63.94 87 GLU A O 1
ATOM 702 N N . SER A 1 88 ? 11.900 -3.592 -11.186 1.00 66.62 88 SER A N 1
ATOM 703 C CA . SER A 1 88 ? 10.458 -3.321 -11.169 1.00 66.62 88 SER A CA 1
ATOM 704 C C . SER A 1 88 ? 9.769 -3.769 -12.463 1.00 66.62 88 SER A C 1
ATOM 706 O O . SER A 1 88 ? 10.390 -3.861 -13.529 1.00 66.62 88 SER A O 1
ATOM 708 N N . ALA A 1 89 ? 8.452 -3.982 -12.406 1.00 70.69 89 ALA A N 1
ATOM 709 C CA . ALA A 1 89 ? 7.649 -4.267 -13.598 1.00 70.69 89 ALA A CA 1
ATOM 710 C C . ALA A 1 89 ? 7.800 -3.182 -14.685 1.00 70.69 89 ALA A C 1
ATOM 712 O O . ALA A 1 89 ? 7.866 -3.500 -15.875 1.00 70.69 89 ALA A O 1
ATOM 713 N N . LEU A 1 90 ? 7.924 -1.913 -14.274 1.00 71.75 90 LEU A N 1
ATOM 714 C CA . LEU A 1 90 ? 8.161 -0.783 -15.172 1.00 71.75 90 LEU A CA 1
ATOM 715 C C . LEU A 1 90 ? 9.534 -0.874 -15.855 1.00 71.75 90 LEU A C 1
ATOM 717 O O . LEU A 1 90 ? 9.614 -0.719 -17.074 1.00 71.75 90 LEU A O 1
ATOM 721 N N . TYR A 1 91 ? 10.594 -1.188 -15.098 1.00 68.44 91 TYR A N 1
ATOM 722 C CA . TYR A 1 91 ? 11.944 -1.365 -15.641 1.00 68.44 91 TYR A CA 1
ATOM 723 C C . TYR A 1 91 ? 11.984 -2.478 -16.688 1.00 68.44 91 TYR A C 1
ATOM 725 O O . TYR A 1 91 ? 12.454 -2.263 -17.802 1.00 68.44 91 TYR A O 1
ATOM 733 N N . VAL A 1 92 ? 11.437 -3.654 -16.366 1.00 70.31 92 VAL A N 1
ATOM 734 C CA . VAL A 1 92 ? 11.446 -4.809 -17.277 1.00 70.31 92 VAL A CA 1
ATOM 735 C C . VAL A 1 92 ? 10.628 -4.527 -18.541 1.00 70.31 92 VAL A C 1
ATOM 737 O O . VAL A 1 92 ? 11.026 -4.916 -19.639 1.00 70.31 92 VAL A O 1
ATOM 740 N N . ALA A 1 93 ? 9.483 -3.847 -18.419 1.00 72.44 93 ALA A N 1
ATOM 741 C CA . ALA A 1 93 ? 8.679 -3.458 -19.576 1.00 72.44 93 ALA A CA 1
ATOM 742 C C . ALA A 1 93 ? 9.440 -2.490 -20.494 1.00 72.44 93 ALA A C 1
ATOM 744 O O . ALA A 1 93 ? 9.390 -2.642 -21.718 1.00 72.44 93 ALA A O 1
ATOM 745 N N . TYR A 1 94 ? 10.171 -1.538 -19.911 1.00 71.12 94 TYR A N 1
ATOM 746 C CA . TYR A 1 94 ? 10.984 -0.581 -20.653 1.00 71.12 94 TYR A CA 1
ATOM 747 C C . TYR A 1 94 ? 12.202 -1.238 -21.319 1.00 71.12 94 TYR A C 1
ATOM 749 O O . TYR A 1 94 ? 12.372 -1.098 -22.528 1.00 71.12 94 TYR A O 1
ATOM 757 N N . GLU A 1 95 ? 12.996 -2.013 -20.572 1.00 73.25 95 GLU A N 1
ATOM 758 C CA . GLU A 1 95 ? 14.183 -2.737 -21.068 1.00 73.25 95 GLU A CA 1
ATOM 759 C C . GLU A 1 95 ? 13.839 -3.636 -22.262 1.00 73.25 95 GLU A C 1
ATOM 761 O O . GLU A 1 95 ? 14.575 -3.702 -23.244 1.00 73.25 95 GLU A O 1
ATOM 766 N N . ARG A 1 96 ? 12.648 -4.241 -22.241 1.00 77.31 96 ARG A N 1
ATOM 767 C CA . ARG A 1 96 ? 12.151 -5.112 -23.316 1.00 77.31 96 ARG A CA 1
ATOM 768 C C . ARG A 1 96 ? 11.407 -4.380 -24.435 1.00 77.31 96 ARG A C 1
ATOM 770 O O . ARG A 1 96 ? 10.810 -5.046 -25.287 1.00 77.31 96 ARG A O 1
ATOM 777 N N . GLY A 1 97 ? 11.367 -3.046 -24.424 1.00 75.81 97 GLY A N 1
ATOM 778 C CA . GLY A 1 97 ? 10.696 -2.225 -25.440 1.00 75.81 97 GLY A CA 1
ATOM 779 C C . GLY A 1 97 ? 9.176 -2.421 -25.510 1.00 75.81 97 GLY A C 1
ATOM 780 O O . GLY A 1 97 ? 8.566 -2.257 -26.570 1.00 75.81 97 GLY A O 1
ATOM 781 N N . ARG A 1 98 ? 8.531 -2.820 -24.406 1.00 77.44 98 ARG A N 1
ATOM 782 C CA . ARG A 1 98 ? 7.079 -3.067 -24.324 1.00 77.44 98 ARG A CA 1
ATOM 783 C C . ARG A 1 98 ? 6.322 -1.768 -24.049 1.00 77.44 98 ARG A C 1
ATOM 785 O O . ARG A 1 98 ? 5.721 -1.596 -22.993 1.00 77.44 98 ARG A O 1
ATOM 792 N N . HIS A 1 99 ? 6.333 -0.860 -25.022 1.00 76.12 99 HIS A N 1
ATOM 793 C CA . HIS A 1 99 ? 5.787 0.495 -24.880 1.00 76.12 99 HIS A CA 1
ATOM 794 C C . HIS A 1 99 ? 4.308 0.550 -24.456 1.00 76.12 99 HIS A C 1
ATOM 796 O O . HIS A 1 99 ? 3.935 1.435 -23.692 1.00 76.12 99 HIS A O 1
ATOM 802 N N . ASP A 1 100 ? 3.469 -0.391 -24.898 1.00 73.88 100 ASP A N 1
ATOM 803 C CA . ASP A 1 100 ? 2.049 -0.430 -24.506 1.00 73.88 100 ASP A CA 1
ATOM 804 C C . ASP A 1 100 ? 1.868 -0.758 -23.017 1.00 73.88 100 ASP A C 1
ATOM 806 O O . ASP A 1 100 ? 1.011 -0.185 -22.348 1.00 73.88 100 ASP A O 1
ATOM 810 N N . VAL A 1 101 ? 2.723 -1.635 -22.483 1.00 68.00 101 VAL A N 1
ATOM 811 C CA . VAL A 1 101 ? 2.745 -1.987 -21.057 1.00 68.00 101 VAL A CA 1
ATOM 812 C C . VAL A 1 101 ? 3.287 -0.818 -20.240 1.00 68.00 101 VAL A C 1
ATOM 814 O O . VAL A 1 101 ? 2.717 -0.486 -19.208 1.00 68.00 101 VAL A O 1
ATOM 817 N N . VAL A 1 102 ? 4.332 -0.141 -20.729 1.00 70.62 102 VAL A N 1
ATOM 818 C CA . VAL A 1 102 ? 4.866 1.074 -20.092 1.00 70.62 102 VAL A CA 1
ATOM 819 C C . VAL A 1 102 ? 3.780 2.147 -19.976 1.00 70.62 102 VAL A C 1
ATOM 8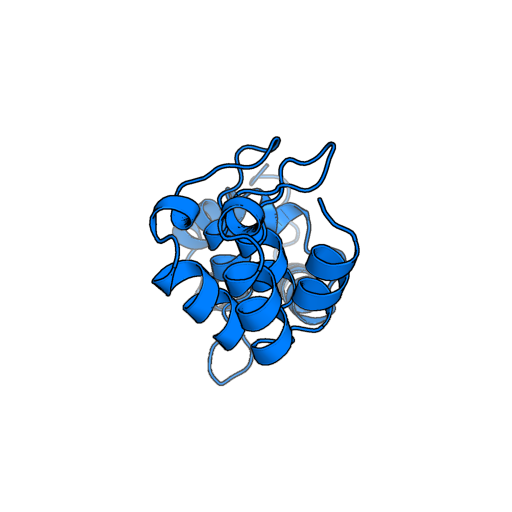21 O O . VAL A 1 102 ? 3.599 2.696 -18.898 1.00 70.62 102 VAL A O 1
ATOM 824 N N . LYS A 1 103 ? 2.996 2.397 -21.034 1.00 70.56 103 LYS A N 1
ATOM 825 C CA . LYS A 1 103 ? 1.872 3.353 -20.997 1.00 70.56 103 LYS A CA 1
ATOM 826 C C . LYS A 1 103 ? 0.820 2.996 -19.951 1.00 70.56 103 LYS A C 1
ATOM 828 O O . LYS A 1 103 ? 0.344 3.872 -19.242 1.00 70.56 103 LYS A O 1
ATOM 833 N N . GLN A 1 104 ? 0.457 1.719 -19.854 1.00 69.12 104 GLN A N 1
ATOM 834 C CA . GLN A 1 104 ? -0.500 1.269 -18.843 1.00 69.12 104 GLN A CA 1
ATOM 835 C C . GLN A 1 104 ? 0.057 1.422 -17.427 1.00 69.12 104 GLN A C 1
ATOM 837 O O . GLN A 1 104 ? -0.664 1.882 -16.552 1.00 69.12 104 GLN A O 1
ATOM 842 N N . LEU A 1 105 ? 1.334 1.092 -17.211 1.00 68.88 105 LEU A N 1
ATOM 843 C CA . LEU A 1 105 ? 1.987 1.242 -15.911 1.00 68.88 105 LEU A CA 1
ATOM 844 C C . LEU A 1 105 ? 2.125 2.719 -15.505 1.00 68.88 105 LEU A C 1
ATOM 846 O O . LEU A 1 105 ? 1.876 3.052 -14.355 1.00 68.88 105 LEU A O 1
ATOM 850 N N . LEU A 1 106 ? 2.441 3.616 -16.443 1.00 68.94 106 LEU A N 1
ATOM 851 C CA . LEU A 1 106 ? 2.512 5.063 -16.196 1.00 68.94 106 LEU A CA 1
ATOM 852 C C . LEU A 1 106 ? 1.151 5.701 -15.865 1.00 68.94 106 LEU A C 1
ATOM 854 O O . LEU A 1 106 ? 1.119 6.765 -15.257 1.00 68.94 106 LEU A O 1
ATOM 858 N N . ASN A 1 107 ? 0.033 5.066 -16.233 1.00 69.50 107 ASN A N 1
ATOM 859 C CA . ASN A 1 107 ? -1.303 5.554 -15.879 1.00 69.50 107 ASN A CA 1
ATOM 860 C C . ASN A 1 107 ? -1.668 5.317 -14.405 1.00 69.50 107 ASN A C 1
ATOM 862 O O . ASN A 1 107 ? -2.699 5.821 -13.957 1.00 69.50 107 ASN A O 1
ATOM 866 N N . TYR A 1 108 ? -0.868 4.556 -13.652 1.00 62.75 108 TYR A N 1
ATOM 867 C CA . TYR A 1 108 ? -1.105 4.371 -12.225 1.00 62.75 108 TYR A CA 1
ATOM 868 C C . TYR A 1 108 ? -0.617 5.600 -11.443 1.00 62.75 108 TYR A C 1
ATOM 870 O O . TYR A 1 108 ? 0.564 5.947 -11.537 1.00 62.75 108 TYR A O 1
ATOM 878 N N . PRO A 1 109 ? -1.478 6.246 -10.630 1.00 57.09 109 PRO A N 1
ATOM 879 C CA . PRO A 1 109 ? -1.118 7.459 -9.886 1.00 57.09 109 PRO A CA 1
ATOM 880 C C . PRO A 1 109 ? 0.095 7.282 -8.962 1.00 57.09 109 PRO A C 1
ATOM 882 O O . PRO A 1 109 ? 0.855 8.225 -8.737 1.00 57.09 109 PRO A O 1
ATOM 885 N N . SER A 1 110 ? 0.307 6.057 -8.477 1.00 56.72 110 SER A N 1
ATOM 886 C CA . SER A 1 110 ? 1.432 5.667 -7.633 1.00 56.72 110 SER A CA 1
ATOM 887 C C . SER A 1 110 ? 2.786 5.815 -8.331 1.00 56.72 110 SER A C 1
ATOM 889 O O . SER A 1 110 ? 3.746 6.177 -7.661 1.00 56.72 110 SER A O 1
ATOM 891 N N . VAL A 1 111 ? 2.881 5.637 -9.657 1.00 57.56 111 VAL A N 1
ATOM 892 C CA . VAL A 1 111 ? 4.146 5.796 -10.408 1.00 57.56 111 VAL A CA 1
ATOM 893 C C . VAL A 1 111 ? 4.663 7.236 -10.373 1.00 57.56 111 VAL A C 1
ATOM 895 O O . VAL A 1 111 ? 5.872 7.448 -10.301 1.00 57.56 111 VAL A O 1
ATOM 898 N N . SER A 1 112 ? 3.766 8.223 -10.330 1.00 51.44 112 SER A N 1
ATOM 899 C CA . SER A 1 112 ? 4.116 9.650 -10.259 1.00 51.44 112 SER A CA 1
ATOM 900 C C . SER A 1 112 ? 4.690 10.085 -8.903 1.00 51.44 112 SER A C 1
ATOM 902 O O . SER A 1 112 ? 5.297 11.146 -8.812 1.00 51.44 112 SER A O 1
ATOM 904 N N . LEU A 1 113 ? 4.493 9.300 -7.835 1.00 43.94 113 LEU A N 1
ATOM 905 C CA . LEU A 1 113 ? 4.955 9.608 -6.469 1.00 43.94 113 LEU A CA 1
ATOM 906 C C . LEU A 1 113 ? 6.316 8.976 -6.122 1.00 43.94 113 LEU A C 1
ATOM 908 O O . LEU A 1 113 ? 6.860 9.257 -5.056 1.00 43.94 113 LEU A O 1
ATOM 912 N N . LEU A 1 114 ? 6.869 8.139 -7.005 1.00 49.19 114 LEU A N 1
ATOM 913 C CA . LEU A 1 114 ? 8.077 7.332 -6.764 1.00 49.19 114 LEU A CA 1
ATOM 914 C C . LEU A 1 114 ? 9.390 8.070 -7.062 1.00 49.19 114 LEU A C 1
ATOM 916 O O . LEU A 1 114 ? 10.457 7.465 -6.977 1.00 49.19 114 LEU A O 1
ATOM 920 N N . GLU A 1 115 ? 9.340 9.379 -7.333 1.00 43.31 115 GLU A N 1
ATOM 921 C CA . GLU A 1 115 ? 10.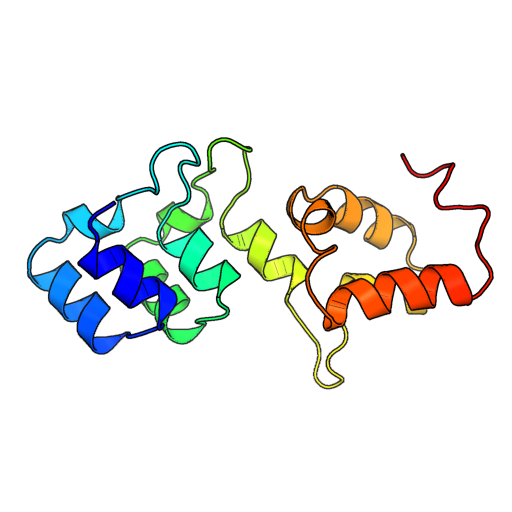523 10.246 -7.499 1.00 43.31 115 GLU A CA 1
ATOM 922 C C . GLU A 1 115 ? 11.415 10.329 -6.240 1.00 43.31 115 GLU A C 1
ATOM 924 O O . GLU A 1 115 ? 12.441 11.006 -6.251 1.00 43.31 115 GLU A O 1
ATOM 929 N N . MET A 1 116 ? 11.026 9.668 -5.145 1.00 43.22 116 MET A N 1
ATOM 930 C CA . MET A 1 116 ? 11.681 9.759 -3.841 1.00 43.22 116 MET A CA 1
ATOM 931 C C . MET A 1 116 ? 12.376 8.461 -3.392 1.00 43.22 116 MET A C 1
ATOM 933 O O . MET A 1 116 ? 12.996 8.470 -2.332 1.00 43.22 116 MET A O 1
ATOM 937 N N . ASP A 1 117 ? 12.299 7.368 -4.166 1.00 43.56 117 ASP A N 1
ATOM 938 C CA . ASP A 1 117 ? 12.919 6.082 -3.808 1.00 43.56 117 ASP A CA 1
ATOM 939 C C . ASP A 1 117 ? 14.064 5.695 -4.764 1.00 43.56 117 ASP A C 1
ATOM 941 O O . ASP A 1 117 ? 13.940 5.787 -5.994 1.00 43.56 117 ASP A O 1
ATOM 945 N N . ASP A 1 118 ? 15.198 5.265 -4.204 1.00 47.75 118 ASP A N 1
ATOM 946 C CA . ASP A 1 118 ? 16.474 5.077 -4.915 1.00 47.75 118 ASP A CA 1
ATOM 947 C C . ASP A 1 118 ? 16.393 3.978 -5.996 1.00 47.75 118 ASP A C 1
ATOM 949 O O . ASP A 1 118 ? 17.094 4.035 -7.011 1.00 47.75 118 ASP A O 1
ATOM 953 N N . GLY A 1 119 ? 15.499 2.994 -5.841 1.00 48.06 119 GLY A N 1
ATOM 954 C CA . GLY A 1 119 ? 15.325 1.893 -6.799 1.00 48.06 119 GLY A CA 1
ATOM 955 C C . GLY A 1 119 ? 14.583 2.286 -8.084 1.00 48.06 119 GLY A C 1
ATOM 956 O O . GLY A 1 119 ? 15.014 1.954 -9.192 1.00 48.06 119 GLY A O 1
ATOM 957 N N . LEU A 1 120 ? 13.486 3.038 -7.967 1.00 49.62 120 LEU A N 1
ATOM 958 C CA . LEU A 1 120 ? 12.665 3.469 -9.108 1.00 49.62 120 LEU A CA 1
ATOM 959 C C . LEU A 1 120 ? 13.214 4.728 -9.782 1.00 49.62 120 LEU A C 1
ATOM 961 O O . LEU A 1 120 ? 13.203 4.810 -11.014 1.00 49.62 120 LEU A O 1
ATOM 965 N N . THR A 1 121 ? 13.808 5.638 -9.009 1.00 49.97 121 THR A N 1
ATOM 966 C CA . THR A 1 121 ? 14.549 6.794 -9.536 1.00 49.97 121 THR A CA 1
ATOM 967 C C . THR A 1 121 ? 15.709 6.346 -10.428 1.00 49.97 121 THR A C 1
ATOM 969 O O . THR A 1 121 ? 15.980 6.974 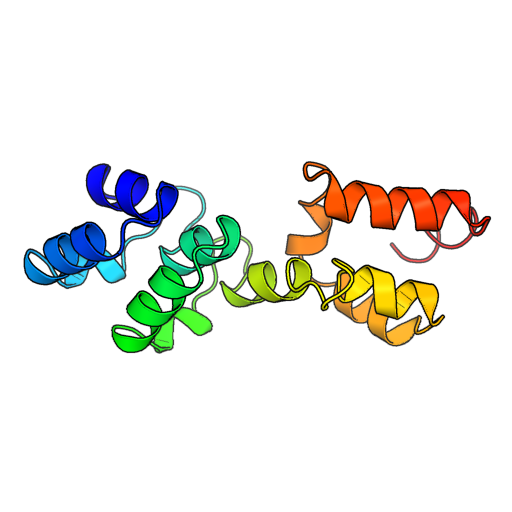-11.455 1.00 49.97 121 THR A O 1
ATOM 972 N N . THR A 1 122 ? 16.335 5.205 -10.109 1.00 48.31 122 THR A N 1
ATOM 973 C CA . THR A 1 122 ? 17.343 4.558 -10.964 1.00 48.31 122 THR A CA 1
ATOM 974 C C . THR A 1 122 ? 16.739 4.058 -12.281 1.00 48.31 122 THR A C 1
ATOM 976 O O . THR A 1 122 ? 17.340 4.244 -13.336 1.00 48.31 122 THR A O 1
ATOM 979 N N . SER A 1 123 ? 15.528 3.490 -12.270 1.00 52.41 123 SER A N 1
ATOM 980 C CA . SER A 1 123 ? 14.864 3.013 -13.494 1.00 52.41 123 SER A CA 1
ATOM 981 C C . SER A 1 123 ? 14.498 4.144 -14.469 1.00 52.41 123 SER A C 1
ATOM 983 O O . SER A 1 123 ? 14.741 4.012 -15.671 1.00 52.41 123 SER A O 1
ATOM 985 N N . LEU A 1 124 ? 14.011 5.287 -13.963 1.00 49.88 124 LEU A N 1
ATOM 986 C CA . LEU A 1 124 ? 13.716 6.479 -14.771 1.00 49.88 124 LEU A CA 1
ATOM 987 C C . LEU A 1 124 ? 14.992 7.175 -15.272 1.00 49.88 124 LEU A C 1
ATOM 989 O O . LEU A 1 124 ? 15.067 7.544 -16.446 1.00 49.88 124 LEU A O 1
ATOM 993 N N . HIS A 1 125 ? 16.024 7.306 -14.430 1.00 46.34 125 HIS A N 1
ATOM 994 C CA . HIS A 1 125 ? 17.306 7.887 -14.844 1.00 46.34 125 HIS A CA 1
ATOM 995 C C . HIS A 1 125 ? 18.039 7.026 -15.876 1.00 46.34 125 HIS A C 1
ATOM 997 O O . HIS A 1 125 ? 18.604 7.570 -16.823 1.00 46.34 125 HIS A O 1
ATOM 1003 N N . VAL A 1 126 ? 18.018 5.695 -15.747 1.00 47.16 126 VAL A N 1
ATOM 1004 C CA . VAL A 1 126 ? 18.603 4.789 -16.751 1.00 47.16 126 VAL A CA 1
ATOM 1005 C C . VAL A 1 126 ? 17.808 4.846 -18.058 1.00 47.16 126 VAL A C 1
ATOM 1007 O O . VAL A 1 126 ? 18.418 4.894 -19.125 1.00 47.16 126 VAL A O 1
ATOM 1010 N N . ALA A 1 127 ? 16.474 4.944 -18.005 1.00 48.00 127 ALA A N 1
ATOM 1011 C CA . ALA A 1 127 ? 15.643 5.154 -19.192 1.00 48.00 127 ALA A CA 1
ATOM 1012 C C . ALA A 1 127 ? 15.981 6.468 -19.926 1.00 48.00 127 ALA A C 1
ATOM 1014 O O . ALA A 1 127 ? 16.099 6.469 -21.155 1.00 48.00 127 ALA A O 1
ATOM 1015 N N . ALA A 1 128 ? 16.212 7.558 -19.183 1.00 44.75 128 ALA A N 1
ATOM 1016 C CA . ALA A 1 128 ? 16.664 8.842 -19.726 1.00 44.75 128 ALA A CA 1
ATOM 1017 C C . ALA A 1 128 ? 18.114 8.789 -20.255 1.00 44.75 128 ALA A C 1
ATOM 1019 O O . ALA A 1 128 ? 18.411 9.332 -21.321 1.00 44.75 128 ALA A O 1
ATOM 1020 N N . SER A 1 129 ? 19.010 8.087 -19.552 1.00 39.97 129 SER A N 1
ATOM 1021 C CA . SER A 1 129 ? 20.423 7.913 -19.922 1.00 39.97 129 SER A CA 1
ATOM 1022 C C . SER A 1 129 ? 20.634 6.971 -21.112 1.00 39.97 129 SER A C 1
ATOM 1024 O O . SER A 1 129 ? 21.662 7.073 -21.780 1.00 39.97 129 SER A O 1
ATOM 1026 N N . ALA A 1 130 ? 19.690 6.069 -21.402 1.00 47.84 130 ALA A N 1
ATOM 1027 C CA . ALA A 1 130 ? 19.744 5.135 -22.531 1.00 47.84 130 ALA A CA 1
ATOM 1028 C C . ALA A 1 130 ? 19.473 5.797 -23.903 1.00 47.84 130 ALA A C 1
ATOM 1030 O O . ALA A 1 130 ? 19.474 5.117 -24.926 1.00 47.84 130 ALA A O 1
ATOM 1031 N N . GLY A 1 131 ? 19.286 7.123 -23.954 1.00 42.44 131 GLY A N 1
ATOM 1032 C CA . GLY A 1 131 ? 19.327 7.892 -25.204 1.00 42.44 131 GLY A CA 1
ATOM 1033 C C . GLY A 1 131 ? 17.978 8.156 -25.877 1.00 42.44 131 GLY A C 1
ATOM 1034 O O . GLY A 1 131 ? 17.952 8.668 -26.995 1.00 42.44 131 GLY A O 1
ATOM 1035 N N . HIS A 1 132 ? 16.853 7.900 -25.205 1.00 42.84 132 HIS A N 1
ATOM 1036 C CA . HIS A 1 132 ? 15.518 8.259 -25.704 1.00 42.84 132 HIS A CA 1
ATOM 1037 C C . HIS A 1 132 ? 14.984 9.548 -25.061 1.00 42.84 132 HIS A C 1
ATOM 1039 O O . HIS A 1 132 ? 13.852 9.624 -24.588 1.00 42.84 132 HIS A O 1
ATOM 1045 N N . LEU A 1 133 ? 15.796 10.609 -25.110 1.00 37.56 133 LEU A N 1
ATOM 1046 C CA . LEU A 1 133 ? 15.441 11.975 -24.687 1.00 37.56 133 LEU A CA 1
ATOM 1047 C C . LEU A 1 133 ? 14.213 12.567 -25.422 1.00 37.56 133 LEU A C 1
ATOM 1049 O O . LEU A 1 133 ? 13.719 13.619 -25.034 1.00 37.56 133 LEU A O 1
ATOM 1053 N N . GLY A 1 134 ? 13.706 11.909 -26.473 1.00 39.97 134 GLY A N 1
ATOM 1054 C CA . GLY A 1 134 ? 12.596 12.397 -27.300 1.00 39.97 134 GLY A CA 1
ATOM 1055 C C . GLY A 1 134 ? 11.202 11.843 -26.980 1.00 39.97 134 GLY A C 1
ATOM 1056 O O . GLY A 1 134 ? 10.227 12.345 -27.535 1.00 39.97 134 GLY A O 1
ATOM 1057 N N . THR A 1 135 ? 11.064 10.819 -26.130 1.00 42.09 135 THR A N 1
ATOM 1058 C CA . THR A 1 135 ? 9.766 10.134 -25.933 1.00 42.09 135 THR A CA 1
ATOM 1059 C C . THR A 1 135 ? 9.030 10.507 -24.652 1.00 42.09 135 THR A C 1
ATOM 1061 O O . THR A 1 135 ? 7.809 10.408 -24.638 1.00 42.09 135 THR A O 1
ATOM 1064 N N . PHE A 1 136 ? 9.706 11.024 -23.622 1.00 40.53 136 PHE A N 1
ATOM 1065 C CA . PHE A 1 136 ? 9.018 11.507 -22.413 1.00 40.53 136 PHE A CA 1
ATOM 1066 C C . PHE A 1 136 ? 8.157 12.754 -22.673 1.00 40.53 136 PHE A C 1
ATOM 1068 O O . PHE A 1 136 ? 7.092 12.891 -22.084 1.00 40.53 136 PHE A O 1
ATOM 1075 N N . ALA A 1 137 ? 8.543 13.612 -23.623 1.00 39.94 137 ALA A N 1
ATOM 1076 C CA . ALA A 1 137 ? 7.758 14.793 -23.998 1.00 39.94 137 ALA A CA 1
ATOM 1077 C C . ALA A 1 137 ? 6.495 14.480 -24.831 1.00 39.94 137 ALA A C 1
ATOM 1079 O O . ALA A 1 137 ? 5.688 15.373 -25.051 1.00 39.94 137 ALA A O 1
ATOM 1080 N N . ASN A 1 138 ? 6.327 13.239 -25.306 1.00 37.34 138 ASN A N 1
ATOM 1081 C CA . ASN A 1 138 ? 5.186 12.811 -26.133 1.00 37.34 138 ASN A CA 1
ATOM 1082 C C . ASN A 1 138 ? 4.297 11.756 -25.443 1.00 37.34 138 ASN A C 1
ATOM 1084 O O . ASN A 1 138 ? 3.438 11.161 -26.093 1.00 37.34 138 ASN A O 1
ATOM 1088 N N . LEU A 1 139 ? 4.540 11.467 -24.161 1.00 42.75 139 LEU A N 1
ATOM 1089 C CA . LEU A 1 139 ? 3.799 10.469 -23.379 1.00 42.75 139 LEU A CA 1
ATOM 1090 C C . LEU A 1 139 ? 3.011 11.065 -22.199 1.00 42.75 139 LEU A C 1
ATOM 1092 O O . LEU A 1 139 ? 2.384 10.298 -21.470 1.00 42.75 139 LEU A O 1
ATOM 1096 N N . VAL A 1 140 ? 3.013 12.395 -22.056 1.00 36.97 140 VAL A N 1
ATOM 1097 C CA . VAL A 1 140 ? 2.112 13.173 -21.187 1.00 36.97 140 VAL A CA 1
ATOM 1098 C C . VAL A 1 140 ? 1.126 13.936 -22.061 1.00 36.97 140 VAL A C 1
ATOM 1100 O O . VAL A 1 140 ? 1.584 14.495 -23.084 1.00 36.97 140 VAL A O 1
#

Sequence (140 aa):
MDERLFETILKGDVPNFLNLVHEDEAIIKQTVPGSSNTILHLASRYEHEELALEILKLCPEMLAAPNDKFETPTDSWVVHMMNRNKESALYVAYERGRHDVVKQLLNYPSVSLLEMDDGLTTSLHVAASAGHLGTFANLV

Secondary structure (DSSP, 8-state):
--HHHHHHHHHT-HHHHHHHHHH-GGGGG-B-TTT--BHHHHHHHTT-HHHHHHHHHH-GGGGG---TTS--HHHHHHHH-B-TTS-BHHHHHHHTT-HHHHHHHHTSGGGGG-TT-HHHHHHHHHHHHTT-TTTGGG--